Protein AF-A0A644X500-F1 (afdb_monomer)

Secondary structure (DSSP, 8-state):
--HHHHHHHHHHHHHHHHHTT-HHHHHHHHHHHHHHHHHHHHHHTTPPP--SHHHHHHHHTT---HHHHHHHT-EEETTTEEEE-HHHHHHHHHIIIIIHHHHHHTT-HHHHHHHHSS--HHHHHHHHHHHHHHHHHHHHHHHHHHH-

Nearest PDB structures (foldseek):
  8dt0-assembly1_A  TM=4.693E-01  e=2.447E+00  synthetic construct
  8dt0-assembly2_B  TM=3.022E-01  e=5.834E-01  synthetic construct

Sequence (148 aa):
MNKAQWYKHLIGRIDYSIANDYYFEAAFIAYGIIEDRLDSMLKQLGLANMQGVAKKIRAIAKIRSTKLESAFFLKKWDGGKYKDLGLLGEVKTWGELYRNPIQHLLGDPRVYNAQYGGFHIQNTKDLAEEGAKVARALSAAVMRYKKL

Organism: NCBI:txid1076179

pLDDT: mean 87.31, std 9.58, range [58.69, 98.19]

Structure (mmCIF, N/CA/C/O backbone):
data_AF-A0A644X500-F1
#
_entry.id   AF-A0A644X500-F1
#
loop_
_atom_site.group_PDB
_atom_site.id
_atom_site.type_symbol
_atom_site.label_atom_id
_atom_site.label_alt_id
_atom_site.label_comp_id
_atom_site.label_asym_id
_atom_site.label_entity_id
_atom_site.label_seq_id
_atom_site.pdbx_PDB_ins_code
_atom_site.Cartn_x
_atom_site.Cartn_y
_atom_site.Cartn_z
_atom_site.occupancy
_atom_site.B_iso_or_equiv
_atom_site.auth_seq_id
_atom_site.auth_comp_id
_atom_site.auth_asym_id
_atom_site.auth_atom_id
_atom_site.pdbx_PDB_model_num
ATOM 1 N N . MET A 1 1 ? -19.729 -2.934 -13.908 1.00 79.25 1 MET A N 1
ATOM 2 C CA . MET A 1 1 ? -18.694 -3.633 -13.112 1.00 79.25 1 MET A CA 1
ATOM 3 C C . MET A 1 1 ? -18.667 -3.035 -11.712 1.00 79.25 1 MET A C 1
ATOM 5 O O . MET A 1 1 ? -18.614 -1.818 -11.598 1.00 79.25 1 MET A O 1
ATOM 9 N N . ASN A 1 2 ? -18.771 -3.844 -10.658 1.00 91.81 2 ASN A N 1
ATOM 10 C CA . ASN A 1 2 ? -18.745 -3.349 -9.275 1.00 91.81 2 ASN A CA 1
ATOM 11 C C . ASN A 1 2 ? -17.302 -3.130 -8.764 1.00 91.81 2 ASN A C 1
ATOM 13 O O . ASN A 1 2 ? -16.339 -3.575 -9.392 1.00 91.81 2 ASN A O 1
ATOM 17 N N . LYS A 1 3 ? -17.135 -2.468 -7.605 1.00 87.69 3 LYS A N 1
ATOM 18 C CA . LYS A 1 3 ? -15.802 -2.139 -7.053 1.00 87.69 3 LYS A CA 1
ATOM 19 C C . LYS A 1 3 ? -14.943 -3.390 -6.810 1.00 87.69 3 LYS A C 1
ATOM 21 O O . LYS A 1 3 ? -13.742 -3.347 -7.043 1.00 87.69 3 LYS A O 1
ATOM 26 N N . ALA A 1 4 ? -15.529 -4.516 -6.396 1.00 88.12 4 ALA A N 1
ATOM 27 C CA . ALA A 1 4 ? -14.786 -5.763 -6.189 1.00 88.12 4 ALA A CA 1
ATOM 28 C C . ALA A 1 4 ? -14.263 -6.361 -7.507 1.00 88.12 4 ALA A C 1
ATOM 30 O O . ALA A 1 4 ? -13.095 -6.740 -7.587 1.00 88.12 4 ALA A O 1
ATOM 31 N N . GLN A 1 5 ? -15.099 -6.391 -8.549 1.00 93.12 5 GLN A N 1
ATOM 32 C CA . GLN A 1 5 ? -14.704 -6.817 -9.894 1.00 93.12 5 GLN A CA 1
ATOM 33 C C . GLN A 1 5 ? -13.610 -5.907 -10.465 1.00 93.12 5 GLN A C 1
ATOM 35 O O . GLN A 1 5 ? -12.659 -6.408 -11.057 1.00 93.12 5 GLN A O 1
ATOM 40 N N . TRP A 1 6 ? -13.696 -4.596 -10.216 1.00 94.19 6 TRP A N 1
ATOM 41 C CA . TRP A 1 6 ? -12.663 -3.646 -10.628 1.00 94.19 6 TRP A CA 1
ATOM 42 C C . TRP A 1 6 ? -11.312 -3.931 -9.970 1.00 94.19 6 TRP A C 1
ATOM 44 O O . TRP A 1 6 ? -10.305 -4.025 -10.660 1.00 94.19 6 TRP A O 1
ATOM 54 N N . TYR A 1 7 ? -11.277 -4.173 -8.657 1.00 92.94 7 TYR A N 1
ATOM 55 C CA . TYR A 1 7 ? -10.030 -4.571 -7.996 1.00 92.94 7 TYR A CA 1
ATOM 56 C C . TYR A 1 7 ? -9.471 -5.885 -8.522 1.00 92.94 7 TYR A C 1
ATOM 58 O O . TYR A 1 7 ? -8.262 -5.992 -8.692 1.00 92.94 7 TYR A O 1
ATOM 66 N N . LYS A 1 8 ? -10.325 -6.878 -8.795 1.00 93.50 8 LYS A N 1
ATOM 67 C CA . LYS A 1 8 ? -9.874 -8.140 -9.393 1.00 93.50 8 LYS A CA 1
ATOM 68 C C . LYS A 1 8 ? -9.230 -7.898 -10.761 1.00 93.50 8 LYS A C 1
ATOM 70 O O . LYS A 1 8 ? -8.173 -8.457 -11.030 1.00 93.50 8 LYS A O 1
ATOM 75 N N . HIS A 1 9 ? -9.837 -7.041 -11.582 1.00 96.06 9 HIS A N 1
ATOM 76 C CA . HIS A 1 9 ? -9.276 -6.632 -12.866 1.00 96.06 9 HIS A CA 1
ATOM 77 C C . HIS A 1 9 ? -7.921 -5.928 -12.704 1.00 96.06 9 HIS A C 1
ATOM 79 O O . HIS A 1 9 ? -6.957 -6.335 -13.342 1.00 96.06 9 HIS A O 1
ATOM 85 N N . LEU A 1 10 ? -7.814 -4.938 -11.811 1.00 97.00 10 LEU A N 1
ATOM 86 C CA . LEU A 1 10 ? -6.561 -4.210 -11.585 1.00 97.00 10 LEU A CA 1
ATOM 87 C C . LEU A 1 10 ? -5.441 -5.112 -11.050 1.00 97.00 10 LEU A C 1
ATOM 89 O O . LEU A 1 10 ? -4.311 -5.004 -11.507 1.00 97.00 10 LEU A O 1
ATOM 93 N N . ILE A 1 11 ? -5.742 -6.030 -10.126 1.00 95.75 11 ILE A N 1
ATOM 94 C CA . ILE A 1 11 ? -4.760 -7.016 -9.652 1.00 95.75 11 ILE A CA 1
ATOM 95 C C . ILE A 1 11 ? -4.302 -7.921 -10.803 1.00 95.75 11 ILE A C 1
ATOM 97 O O . ILE A 1 11 ? -3.104 -8.131 -10.957 1.00 95.75 11 ILE A O 1
ATOM 101 N N . GLY A 1 12 ? -5.226 -8.395 -11.645 1.00 97.25 12 GLY A N 1
ATOM 102 C CA . GLY A 1 12 ? -4.863 -9.160 -12.841 1.00 97.25 12 GLY A CA 1
ATOM 103 C C . GLY A 1 12 ? -4.013 -8.353 -13.827 1.00 97.25 12 GLY A C 1
ATOM 104 O O . GLY A 1 12 ? -3.119 -8.905 -14.461 1.00 97.25 12 GLY A O 1
ATOM 105 N N . ARG A 1 13 ? -4.239 -7.036 -13.925 1.00 97.81 13 ARG A N 1
ATOM 106 C CA . ARG A 1 13 ? -3.416 -6.149 -14.752 1.00 97.81 13 ARG A CA 1
ATOM 107 C C . ARG A 1 13 ? -2.002 -5.997 -14.195 1.00 97.81 13 ARG A C 1
ATOM 109 O O . ARG A 1 13 ? -1.069 -6.023 -14.982 1.00 97.81 13 ARG A O 1
ATOM 116 N N . ILE A 1 14 ? -1.837 -5.920 -12.872 1.00 97.75 14 ILE A N 1
ATOM 117 C CA . ILE A 1 14 ? -0.511 -5.950 -12.235 1.00 97.75 14 ILE A CA 1
ATOM 118 C C . ILE A 1 14 ? 0.234 -7.234 -12.616 1.00 97.75 14 ILE A C 1
ATOM 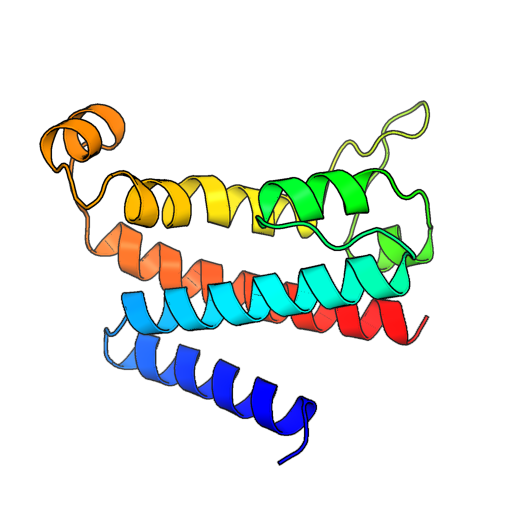120 O O . ILE A 1 14 ? 1.372 -7.151 -13.063 1.00 97.75 14 ILE A O 1
ATOM 124 N N . ASP A 1 15 ? -0.410 -8.400 -12.486 1.00 97.75 15 ASP A N 1
ATOM 125 C CA . ASP A 1 15 ? 0.209 -9.692 -12.822 1.00 97.75 15 ASP A CA 1
ATOM 126 C C . ASP A 1 15 ? 0.618 -9.768 -14.291 1.00 97.75 15 ASP A C 1
ATOM 128 O O . ASP A 1 15 ? 1.742 -10.151 -14.608 1.00 97.75 15 ASP A O 1
ATOM 132 N N . TYR A 1 16 ? -0.276 -9.343 -15.185 1.00 98.19 16 TYR A N 1
ATOM 133 C CA . TYR A 1 16 ? 0.019 -9.257 -16.609 1.00 98.19 16 TYR A CA 1
ATOM 134 C C . TYR A 1 16 ? 1.216 -8.340 -16.880 1.00 98.19 16 TYR A C 1
ATOM 136 O O . TYR A 1 16 ? 2.119 -8.713 -17.624 1.00 98.19 16 TYR A O 1
ATOM 144 N N . SER A 1 17 ? 1.233 -7.145 -16.288 1.00 97.94 17 SER A N 1
ATOM 145 C CA . SER A 1 17 ? 2.299 -6.172 -16.508 1.00 97.94 17 SER A CA 1
ATOM 146 C C . SER A 1 17 ? 3.643 -6.678 -15.980 1.00 97.94 17 SER A C 1
ATOM 148 O O . SER A 1 17 ? 4.638 -6.526 -16.677 1.00 97.94 17 SER A O 1
ATOM 150 N N . ILE A 1 18 ? 3.686 -7.347 -14.822 1.00 96.50 18 ILE A N 1
ATOM 151 C CA . ILE A 1 18 ? 4.914 -7.981 -14.308 1.00 96.50 18 ILE A CA 1
ATOM 152 C C . ILE A 1 18 ? 5.389 -9.093 -15.251 1.00 96.50 18 ILE A C 1
ATOM 154 O O . ILE A 1 18 ? 6.565 -9.133 -15.595 1.00 96.50 18 ILE A O 1
ATOM 158 N N . ALA A 1 19 ? 4.485 -9.964 -15.711 1.00 97.31 19 ALA A N 1
ATOM 159 C CA . ALA A 1 19 ? 4.826 -11.086 -16.591 1.00 97.31 19 ALA A CA 1
ATOM 160 C C . ALA A 1 19 ? 5.324 -10.664 -17.986 1.00 97.31 19 ALA A C 1
ATOM 162 O O . ALA A 1 19 ? 5.920 -11.477 -18.685 1.00 97.31 19 ALA A O 1
ATOM 163 N N . ASN A 1 20 ? 5.066 -9.419 -18.392 1.00 97.19 20 ASN A N 1
ATOM 164 C CA . ASN A 1 20 ? 5.481 -8.854 -19.678 1.00 97.19 20 ASN A CA 1
ATOM 165 C C . ASN A 1 20 ? 6.473 -7.685 -19.503 1.00 97.19 20 ASN A C 1
ATOM 167 O O . ASN A 1 20 ? 6.548 -6.813 -20.364 1.00 97.19 20 ASN A O 1
ATOM 171 N N . ASP A 1 21 ? 7.186 -7.628 -18.372 1.00 94.88 21 ASP A N 1
ATOM 172 C CA . ASP A 1 21 ? 8.233 -6.637 -18.071 1.00 94.88 21 ASP A CA 1
ATOM 173 C C . ASP A 1 21 ? 7.778 -5.155 -18.062 1.00 94.88 21 ASP A C 1
ATOM 175 O O . ASP A 1 21 ? 8.590 -4.227 -18.025 1.00 94.88 21 ASP A O 1
ATOM 179 N N . TYR A 1 22 ? 6.469 -4.891 -18.003 1.00 94.31 22 TYR A N 1
ATOM 180 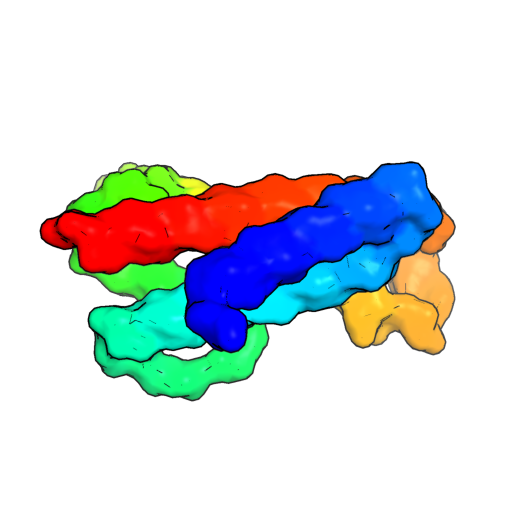C CA . TYR A 1 22 ? 5.880 -3.555 -17.851 1.00 94.31 22 TYR A CA 1
ATOM 181 C C . TYR A 1 22 ? 5.854 -3.109 -16.378 1.00 94.31 22 TYR A C 1
ATOM 183 O O . TYR A 1 22 ? 4.810 -2.775 -15.807 1.00 94.31 22 TYR A O 1
ATOM 191 N N . TYR A 1 23 ? 7.020 -3.082 -15.735 1.00 91.81 23 TYR A N 1
ATOM 192 C CA . TYR A 1 23 ? 7.142 -2.881 -14.287 1.00 91.81 23 TYR A CA 1
ATOM 193 C C . TYR A 1 23 ? 6.609 -1.532 -13.779 1.00 91.81 23 TYR A C 1
ATOM 195 O O . TYR A 1 23 ? 5.986 -1.469 -12.719 1.00 91.81 23 TYR A O 1
ATOM 203 N N . PHE A 1 24 ? 6.782 -0.449 -14.541 1.00 88.75 24 PHE A N 1
ATOM 204 C CA . PHE A 1 24 ? 6.234 0.858 -14.161 1.00 88.75 24 PHE A CA 1
ATOM 205 C C . PHE A 1 24 ? 4.706 0.878 -14.158 1.00 88.75 24 PHE A C 1
ATOM 207 O O . PHE A 1 24 ? 4.104 1.482 -13.271 1.00 88.75 24 PHE A O 1
ATOM 214 N N . GLU A 1 25 ? 4.074 0.197 -15.116 1.00 93.50 25 GLU A N 1
ATOM 215 C CA . GLU A 1 25 ? 2.618 0.079 -15.160 1.00 93.50 25 GLU A CA 1
ATOM 216 C C . GLU A 1 25 ? 2.113 -0.696 -13.939 1.00 93.50 25 GLU A C 1
ATOM 218 O O . GLU A 1 25 ? 1.235 -0.216 -13.219 1.00 93.50 25 GLU A O 1
ATOM 223 N N . ALA A 1 26 ? 2.726 -1.848 -13.651 1.00 96.00 26 ALA A N 1
ATOM 224 C CA . ALA A 1 26 ? 2.412 -2.650 -12.472 1.00 96.00 26 ALA A CA 1
ATOM 225 C C . ALA A 1 26 ? 2.538 -1.831 -11.174 1.00 96.00 26 ALA A C 1
ATOM 227 O O . ALA A 1 26 ? 1.618 -1.815 -10.350 1.00 96.00 26 ALA A O 1
ATOM 228 N N . ALA A 1 27 ? 3.640 -1.092 -11.019 1.00 92.56 27 ALA A N 1
ATOM 229 C CA . ALA A 1 27 ? 3.889 -0.237 -9.864 1.00 92.56 27 ALA A CA 1
ATOM 230 C C . ALA A 1 27 ? 2.863 0.900 -9.731 1.00 92.56 27 ALA A C 1
ATOM 232 O O . ALA A 1 27 ? 2.398 1.195 -8.627 1.00 92.56 27 ALA A O 1
ATOM 233 N N . PHE A 1 28 ? 2.476 1.527 -10.845 1.00 91.94 28 PHE A N 1
ATOM 234 C CA . PHE A 1 28 ? 1.495 2.611 -10.847 1.00 91.94 28 PHE A CA 1
ATOM 235 C C . PHE A 1 28 ? 0.097 2.115 -10.461 1.00 91.94 28 PHE A C 1
ATOM 237 O O . PHE A 1 28 ? -0.586 2.737 -9.643 1.00 91.94 28 PHE A O 1
ATOM 244 N N . ILE A 1 29 ? -0.313 0.955 -10.979 1.00 96.25 29 ILE A N 1
ATOM 245 C CA . ILE A 1 29 ? -1.588 0.334 -10.606 1.00 96.25 29 ILE A CA 1
ATOM 246 C C . ILE A 1 29 ? -1.575 -0.054 -9.122 1.00 96.25 29 ILE A C 1
ATOM 248 O O . ILE A 1 29 ? -2.540 0.229 -8.406 1.00 96.25 29 ILE A O 1
ATOM 252 N N . ALA A 1 30 ? -0.477 -0.643 -8.633 1.00 96.00 30 ALA A N 1
ATOM 253 C CA . ALA A 1 30 ? -0.310 -0.961 -7.217 1.00 96.00 30 ALA A CA 1
ATOM 254 C C . ALA A 1 30 ? -0.441 0.292 -6.336 1.00 96.00 30 ALA A C 1
ATOM 256 O O . ALA A 1 30 ? -1.183 0.277 -5.350 1.00 96.00 30 ALA A O 1
ATOM 257 N N . TYR A 1 31 ? 0.201 1.398 -6.727 1.00 93.75 31 TYR A N 1
ATOM 258 C CA . TYR A 1 31 ? 0.097 2.681 -6.032 1.00 93.75 31 TYR A CA 1
ATOM 259 C C . TYR A 1 31 ? -1.349 3.189 -5.964 1.00 93.75 31 TYR A C 1
ATOM 261 O O . TYR A 1 31 ? -1.825 3.532 -4.881 1.00 93.75 31 TYR A O 1
ATOM 269 N N . GLY A 1 32 ? -2.074 3.177 -7.087 1.00 94.38 32 GLY A N 1
ATOM 270 C CA . GLY A 1 32 ? -3.476 3.603 -7.132 1.00 94.38 32 GLY A CA 1
ATOM 271 C C . GLY A 1 32 ? -4.385 2.761 -6.228 1.00 94.38 32 GLY A C 1
ATOM 272 O O . GLY A 1 32 ? -5.246 3.297 -5.526 1.00 94.38 32 GLY A O 1
ATOM 273 N N . ILE A 1 33 ? -4.157 1.443 -6.173 1.00 96.31 33 ILE A N 1
ATOM 274 C CA . ILE A 1 33 ? -4.854 0.552 -5.233 1.00 96.31 33 ILE A CA 1
ATOM 275 C C . ILE A 1 33 ? -4.541 0.946 -3.788 1.00 96.31 33 ILE A C 1
ATOM 277 O O . ILE A 1 33 ? -5.465 1.065 -2.982 1.00 96.31 33 ILE A O 1
ATOM 281 N N . ILE A 1 34 ? -3.262 1.139 -3.457 1.00 95.75 34 ILE A N 1
ATOM 282 C CA . ILE A 1 34 ? -2.817 1.494 -2.105 1.00 95.75 34 ILE A CA 1
ATOM 283 C C . ILE A 1 34 ? -3.454 2.811 -1.654 1.00 95.75 34 ILE A C 1
ATOM 285 O O . ILE A 1 34 ? -3.997 2.876 -0.550 1.00 95.75 34 ILE A O 1
ATOM 289 N N . GLU A 1 35 ? -3.448 3.835 -2.507 1.00 94.69 35 GLU A N 1
ATOM 290 C CA . GLU A 1 35 ? -4.054 5.132 -2.207 1.00 94.69 35 GLU A CA 1
ATOM 291 C C . GLU A 1 35 ? -5.551 5.023 -1.891 1.00 94.69 35 GLU A C 1
ATOM 293 O O . GLU A 1 35 ? -5.950 5.464 -0.810 1.00 94.69 35 GLU A O 1
ATOM 298 N N . ASP A 1 36 ? -6.357 4.379 -2.750 1.00 95.44 36 ASP A N 1
ATOM 299 C CA . ASP A 1 36 ? -7.804 4.223 -2.504 1.00 95.44 36 ASP A CA 1
ATOM 300 C C . ASP A 1 36 ? -8.074 3.392 -1.243 1.00 95.44 36 ASP A C 1
ATOM 302 O O . ASP A 1 36 ? -8.983 3.696 -0.467 1.00 95.44 36 ASP A O 1
ATOM 306 N N . ARG A 1 37 ? -7.271 2.349 -0.983 1.00 95.69 37 ARG A N 1
ATOM 307 C CA . ARG A 1 37 ? -7.422 1.537 0.234 1.00 95.69 37 ARG A CA 1
ATOM 308 C C . ARG A 1 37 ? -7.166 2.346 1.495 1.00 95.69 37 ARG A C 1
ATOM 310 O O . ARG A 1 37 ? -7.934 2.213 2.449 1.00 95.69 37 ARG A O 1
ATOM 317 N N . LEU A 1 38 ? -6.141 3.193 1.496 1.00 95.69 38 LEU A N 1
ATOM 318 C CA . LEU A 1 38 ? -5.865 4.088 2.615 1.00 95.69 38 LEU A CA 1
ATOM 319 C C . LEU A 1 38 ? -6.951 5.161 2.760 1.00 95.69 38 LEU A C 1
ATOM 321 O O . LEU A 1 38 ? -7.383 5.416 3.880 1.00 95.69 38 LEU A O 1
ATOM 325 N N . ASP A 1 39 ? -7.469 5.716 1.663 1.00 95.06 39 ASP A N 1
ATOM 326 C CA . ASP A 1 39 ? -8.588 6.672 1.706 1.00 95.06 39 ASP A CA 1
ATOM 327 C C . ASP A 1 39 ? -9.859 6.034 2.262 1.00 95.06 39 ASP A C 1
ATOM 329 O O . ASP A 1 39 ? -10.550 6.596 3.116 1.00 95.06 39 ASP A O 1
ATOM 333 N N . SER A 1 40 ? -10.135 4.795 1.858 1.00 93.62 40 SER A N 1
ATOM 334 C CA . SER A 1 40 ? -11.231 4.030 2.427 1.00 93.62 40 SER A CA 1
ATOM 335 C C . SER A 1 40 ? -11.055 3.803 3.929 1.00 93.62 40 SER A C 1
ATOM 337 O O . SER A 1 40 ? -12.073 3.734 4.617 1.00 93.62 40 SER A O 1
ATOM 339 N N . MET A 1 41 ? -9.828 3.643 4.431 1.00 94.81 41 MET A N 1
ATOM 340 C CA . MET A 1 41 ? -9.565 3.504 5.866 1.00 94.81 41 MET A CA 1
ATOM 341 C C . MET A 1 41 ? -9.766 4.822 6.605 1.00 94.81 41 MET A C 1
ATOM 343 O O . MET A 1 41 ? -10.438 4.826 7.631 1.00 94.81 41 MET A O 1
ATOM 347 N N . LEU A 1 42 ? -9.257 5.938 6.075 1.00 94.31 42 LEU A N 1
ATOM 348 C CA . LEU A 1 42 ? -9.480 7.261 6.663 1.00 94.31 42 LEU A CA 1
ATOM 349 C C . LEU A 1 42 ? -10.974 7.544 6.836 1.00 94.31 42 LEU A C 1
ATOM 351 O O . LEU A 1 42 ? -11.403 7.907 7.929 1.00 94.31 42 LEU A O 1
ATOM 355 N N . LYS A 1 43 ? -11.774 7.263 5.799 1.00 93.50 43 LYS A N 1
ATOM 356 C CA . LYS A 1 43 ? -13.233 7.416 5.851 1.00 93.50 43 LYS A CA 1
ATOM 357 C C . LYS A 1 43 ? -13.874 6.561 6.947 1.00 93.50 43 LYS A C 1
ATOM 359 O O . LYS A 1 43 ? -14.744 7.044 7.661 1.00 93.50 43 LYS A O 1
ATOM 364 N N . GLN A 1 44 ? -13.468 5.297 7.076 1.00 91.75 44 GLN A N 1
ATOM 365 C CA . GLN A 1 44 ? -14.002 4.392 8.105 1.00 91.75 44 GLN A CA 1
ATOM 366 C C . GLN A 1 44 ? -13.628 4.830 9.525 1.00 91.75 44 GLN A C 1
ATOM 368 O O . GLN A 1 44 ? -14.394 4.618 10.455 1.00 91.75 44 GLN A O 1
ATOM 373 N N . LEU A 1 45 ? -12.468 5.463 9.680 1.00 91.88 45 LEU A N 1
ATOM 374 C CA . LEU A 1 45 ? -11.964 5.963 10.956 1.00 91.88 45 LEU A CA 1
ATOM 375 C C . LEU A 1 45 ? -12.466 7.377 11.297 1.00 91.88 45 LEU A C 1
ATOM 377 O O . LEU A 1 45 ? -12.053 7.928 12.313 1.00 91.88 45 LEU A O 1
ATOM 381 N N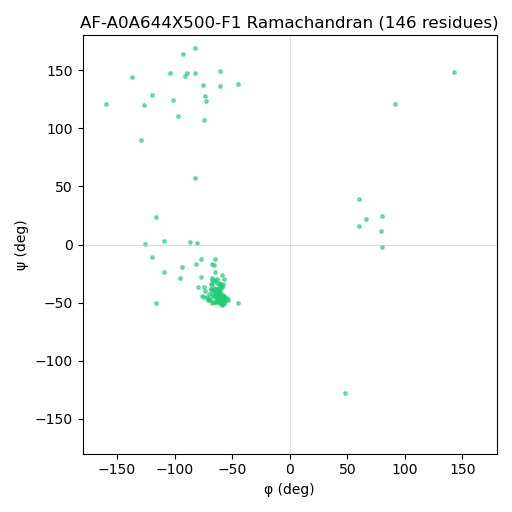 . GLY A 1 46 ? -13.314 7.983 10.455 1.00 93.31 46 GLY A N 1
ATOM 382 C CA . GLY A 1 46 ? -13.800 9.354 10.645 1.00 93.31 46 GLY A CA 1
ATOM 383 C C . GLY A 1 46 ? -12.709 10.423 10.513 1.00 93.31 46 GLY A C 1
ATOM 384 O O . GLY A 1 46 ? -12.844 11.516 11.054 1.00 93.31 46 GLY A O 1
ATOM 385 N N . LEU A 1 47 ? -11.608 10.112 9.825 1.00 93.56 47 LEU A N 1
ATOM 386 C CA . LEU A 1 47 ? -10.488 11.028 9.621 1.00 93.56 47 LEU A CA 1
ATOM 387 C C . LEU A 1 47 ? -10.699 11.870 8.357 1.00 93.56 47 LEU A C 1
ATOM 389 O O . LEU A 1 47 ? -11.265 11.404 7.367 1.00 93.56 47 LEU A O 1
ATOM 393 N N . ALA A 1 48 ? -10.202 13.109 8.378 1.00 88.81 48 ALA A N 1
ATOM 394 C CA . ALA A 1 48 ? -10.239 13.994 7.218 1.00 88.81 48 ALA A CA 1
ATOM 395 C C . ALA A 1 48 ? -9.462 13.405 6.029 1.00 88.81 48 ALA A C 1
ATOM 397 O O . ALA A 1 48 ? -8.451 12.719 6.213 1.00 88.81 48 ALA A O 1
ATOM 398 N N . ASN A 1 49 ? -9.895 13.731 4.808 1.00 87.25 49 ASN A N 1
ATOM 399 C CA . ASN A 1 49 ? -9.160 13.366 3.601 1.00 87.25 49 ASN A CA 1
ATOM 400 C C . ASN A 1 49 ? -7.763 13.998 3.612 1.00 87.25 49 ASN A C 1
ATOM 402 O O . ASN A 1 49 ? -7.584 15.171 3.942 1.00 87.25 49 ASN A O 1
ATOM 406 N N . MET A 1 50 ? -6.760 13.206 3.238 1.00 91.62 50 MET A N 1
ATOM 407 C CA . MET A 1 50 ? -5.360 13.621 3.227 1.00 91.62 50 MET A CA 1
ATOM 408 C C . MET A 1 50 ? -4.695 13.125 1.954 1.00 91.62 50 MET A C 1
ATOM 410 O O . MET A 1 50 ? -4.949 12.004 1.532 1.00 91.62 50 MET A O 1
ATOM 414 N N . GLN A 1 51 ? -3.779 13.906 1.394 1.00 88.44 51 GLN A N 1
ATOM 415 C CA . GLN A 1 51 ? -2.938 13.445 0.292 1.00 88.44 51 GLN A CA 1
ATOM 416 C C . GLN A 1 51 ? -1.635 12.824 0.806 1.00 88.44 51 GLN A C 1
ATOM 418 O O . GLN A 1 51 ? -1.059 13.280 1.801 1.00 88.44 51 GLN A O 1
ATOM 423 N N . GLY A 1 52 ? -1.174 11.790 0.099 1.00 87.06 52 GLY A N 1
ATOM 424 C CA . GLY A 1 52 ? 0.113 11.140 0.320 1.00 87.06 52 GLY A CA 1
ATOM 425 C C . GLY A 1 52 ? 0.060 9.951 1.281 1.00 87.06 52 GLY A C 1
ATOM 426 O O . GLY A 1 52 ? -0.245 10.087 2.468 1.00 87.06 52 GLY A O 1
ATOM 427 N N . VAL A 1 53 ? 0.469 8.786 0.775 1.00 89.81 53 VAL A N 1
ATOM 428 C CA . VAL A 1 53 ? 0.537 7.494 1.484 1.00 89.81 53 VAL A CA 1
ATOM 429 C C . VAL A 1 53 ? 1.157 7.610 2.884 1.00 89.81 53 VAL A C 1
ATOM 431 O O . VAL A 1 53 ? 0.539 7.206 3.868 1.00 89.81 53 VAL A O 1
ATOM 434 N N . ALA A 1 54 ? 2.326 8.245 3.016 1.00 89.38 54 ALA A N 1
ATOM 435 C CA . ALA A 1 54 ? 3.017 8.378 4.304 1.00 89.38 54 ALA A CA 1
ATOM 436 C C . ALA A 1 54 ? 2.245 9.226 5.336 1.00 89.38 54 ALA A C 1
ATOM 438 O O . ALA A 1 54 ? 2.361 9.012 6.546 1.00 89.38 54 ALA A O 1
ATOM 439 N N . LYS A 1 55 ? 1.458 10.213 4.887 1.00 91.50 55 LYS A N 1
ATOM 440 C CA . LYS A 1 55 ? 0.612 11.029 5.770 1.00 91.50 55 LYS A CA 1
ATOM 441 C C . LYS A 1 55 ? -0.605 10.227 6.231 1.00 91.50 55 LYS A C 1
ATOM 443 O O . LYS A 1 55 ? -0.871 10.194 7.432 1.00 91.50 55 LYS A O 1
ATOM 448 N N . LYS A 1 56 ? -1.261 9.518 5.304 1.00 94.38 56 LYS A N 1
ATOM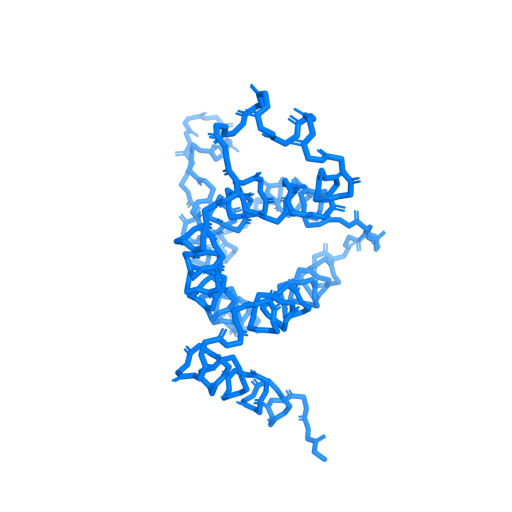 449 C CA . LYS A 1 56 ? -2.396 8.623 5.587 1.00 94.38 56 LYS A CA 1
ATOM 450 C C . LYS A 1 56 ? -2.005 7.542 6.606 1.00 94.38 56 LYS A C 1
ATOM 452 O O . LYS A 1 56 ? -2.665 7.401 7.631 1.00 94.38 56 LYS A O 1
ATOM 457 N N . ILE A 1 57 ? -0.877 6.857 6.391 1.00 92.88 57 ILE A N 1
ATOM 458 C CA . ILE A 1 57 ? -0.356 5.825 7.308 1.00 92.88 57 ILE A CA 1
ATOM 459 C C . ILE A 1 57 ? -0.111 6.388 8.709 1.00 92.88 57 ILE A C 1
ATOM 461 O O . ILE A 1 57 ? -0.559 5.799 9.690 1.00 92.88 57 ILE A O 1
ATOM 465 N N . ARG A 1 58 ? 0.551 7.549 8.824 1.00 91.31 58 ARG A N 1
ATOM 466 C CA . ARG A 1 58 ? 0.799 8.188 10.128 1.00 91.31 58 ARG A CA 1
ATOM 467 C C . ARG A 1 58 ? -0.486 8.541 10.871 1.00 91.31 58 ARG A C 1
ATOM 469 O O . ARG A 1 58 ? -0.490 8.491 12.096 1.00 91.31 58 ARG A O 1
ATOM 476 N N . ALA A 1 59 ? -1.547 8.924 10.165 1.00 92.44 59 ALA A N 1
ATOM 477 C CA . ALA A 1 59 ? -2.836 9.207 10.787 1.00 92.44 59 ALA A CA 1
ATOM 478 C C . ALA A 1 59 ? -3.512 7.919 11.282 1.00 92.44 59 ALA A C 1
ATOM 480 O O . ALA A 1 59 ? -3.915 7.851 12.440 1.00 92.44 59 ALA A O 1
ATOM 481 N N . ILE A 1 60 ? -3.548 6.876 10.447 1.00 91.88 60 ILE A N 1
ATOM 482 C CA . ILE A 1 60 ? -4.137 5.573 10.791 1.00 91.88 60 ILE A CA 1
ATOM 483 C C . ILE A 1 60 ? -3.394 4.926 11.970 1.00 91.88 60 ILE A C 1
ATOM 485 O O . ILE A 1 60 ? -4.026 4.446 12.906 1.00 91.88 60 ILE A O 1
ATOM 489 N N . ALA A 1 61 ? -2.059 4.977 11.984 1.00 89.31 61 ALA A N 1
ATOM 490 C CA . ALA A 1 61 ? -1.229 4.381 13.033 1.00 89.31 61 ALA A CA 1
ATOM 491 C C . ALA A 1 61 ? -1.402 5.025 14.424 1.00 89.31 61 ALA A C 1
ATOM 493 O O . ALA A 1 61 ? -0.943 4.464 15.417 1.00 89.31 61 ALA A O 1
ATOM 494 N N . LYS A 1 62 ? -2.055 6.192 14.524 1.00 89.06 62 LYS A N 1
ATOM 495 C CA . LYS A 1 62 ? -2.407 6.812 15.814 1.00 89.06 62 LYS A CA 1
ATOM 496 C C . LYS A 1 62 ? -3.677 6.225 16.426 1.00 89.06 62 LYS A C 1
ATOM 498 O O . LYS A 1 62 ? -3.911 6.418 17.618 1.00 89.06 62 LYS A O 1
ATOM 503 N N . ILE A 1 63 ? -4.492 5.522 15.638 1.00 89.69 63 ILE A N 1
ATOM 504 C CA . ILE A 1 63 ? -5.719 4.904 16.129 1.00 89.69 63 ILE A CA 1
ATOM 505 C C . ILE A 1 63 ? -5.381 3.672 16.969 1.00 89.69 63 ILE A C 1
ATOM 507 O O . ILE A 1 63 ? -4.664 2.761 16.546 1.00 89.69 63 ILE A O 1
ATOM 511 N N . ARG A 1 64 ? -5.943 3.643 18.177 1.00 84.88 64 ARG A N 1
ATOM 512 C CA . ARG A 1 64 ? -5.874 2.503 19.091 1.00 84.88 64 ARG A CA 1
ATOM 513 C C . ARG A 1 64 ? -7.153 1.693 18.934 1.00 84.88 64 ARG A C 1
ATOM 515 O O . ARG A 1 64 ? -8.229 2.174 19.272 1.00 84.88 64 ARG A O 1
ATOM 522 N N . SER A 1 65 ? -7.046 0.494 18.375 1.00 87.12 65 SER A N 1
ATOM 523 C CA . SER A 1 65 ? -8.197 -0.370 18.115 1.00 87.12 65 SER A CA 1
ATOM 524 C C . SER A 1 65 ? -7.723 -1.805 17.950 1.00 87.12 65 SER A C 1
ATOM 526 O O . SER A 1 65 ? -6.977 -2.103 17.023 1.00 87.12 65 SER A O 1
ATOM 528 N N . THR A 1 66 ? -8.218 -2.712 18.790 1.00 86.25 66 THR A N 1
ATOM 529 C CA . THR A 1 66 ? -7.905 -4.149 18.709 1.00 86.25 66 THR A CA 1
ATOM 530 C C . THR A 1 66 ? -8.286 -4.752 17.353 1.00 86.25 66 THR A C 1
ATOM 532 O O . THR A 1 66 ? -7.563 -5.595 16.825 1.00 86.25 66 THR A O 1
ATOM 535 N N . LYS A 1 67 ? -9.374 -4.266 16.736 1.00 89.56 67 LYS A N 1
ATOM 536 C CA . LYS A 1 67 ? -9.782 -4.645 15.373 1.00 89.56 67 LYS A CA 1
ATOM 537 C C . LYS A 1 67 ? -8.748 -4.225 14.328 1.00 89.56 67 LYS A C 1
ATOM 539 O O . LYS A 1 67 ? -8.399 -5.015 13.455 1.00 89.56 67 LYS A O 1
ATOM 544 N N . LEU A 1 68 ? -8.252 -2.988 14.417 1.00 89.31 68 LEU A N 1
ATOM 545 C CA . LEU A 1 68 ? -7.219 -2.473 13.512 1.00 89.31 68 LEU A CA 1
ATOM 546 C C . LEU A 1 68 ? -5.898 -3.225 13.710 1.00 89.31 68 LEU A C 1
ATOM 548 O O . LEU A 1 68 ? -5.268 -3.641 12.743 1.00 89.31 68 LEU A O 1
ATOM 552 N N . GLU A 1 69 ? -5.521 -3.441 14.968 1.00 90.12 69 GLU A N 1
ATOM 553 C CA . GLU A 1 69 ? -4.320 -4.169 15.377 1.00 90.12 69 GLU A CA 1
ATOM 554 C C . GLU A 1 69 ? -4.298 -5.580 14.796 1.00 90.12 69 GLU A C 1
ATOM 556 O O . GLU A 1 69 ? -3.330 -5.957 14.140 1.00 90.12 69 GLU A O 1
ATOM 561 N N . SER A 1 70 ? -5.395 -6.321 14.957 1.00 89.00 70 SER A N 1
ATOM 562 C CA . SER A 1 70 ? -5.545 -7.664 14.398 1.00 89.00 70 SER A CA 1
ATOM 563 C C . SER A 1 70 ? -5.530 -7.657 12.867 1.00 89.00 70 SER A C 1
ATOM 565 O O . SER A 1 70 ? -4.839 -8.464 12.248 1.00 89.00 70 SER A O 1
ATOM 567 N N . ALA A 1 71 ? -6.244 -6.723 12.230 1.00 91.69 71 ALA A N 1
ATOM 568 C CA . ALA A 1 71 ? -6.350 -6.696 10.774 1.00 91.69 71 ALA A CA 1
ATOM 569 C C . ALA A 1 71 ? -5.021 -6.361 10.069 1.00 91.69 71 ALA A C 1
ATOM 571 O O . ALA A 1 71 ? -4.779 -6.888 8.977 1.00 91.69 71 ALA A O 1
ATOM 572 N N . PHE A 1 72 ? -4.182 -5.516 10.678 1.00 92.38 72 PHE A N 1
ATOM 573 C CA . PHE A 1 72 ? -2.926 -5.005 10.109 1.00 92.38 72 PHE A CA 1
ATOM 574 C C . PHE A 1 72 ? -1.658 -5.561 10.775 1.00 92.38 72 PHE A C 1
ATOM 576 O O . PHE A 1 72 ? -0.556 -5.176 10.385 1.00 92.38 72 PHE A O 1
ATOM 583 N N . PHE A 1 73 ? -1.809 -6.473 11.739 1.00 88.31 73 PHE A N 1
ATOM 584 C CA . PHE A 1 73 ? -0.719 -7.106 12.488 1.00 88.31 73 PHE A CA 1
ATOM 585 C C . PHE A 1 73 ? 0.155 -6.113 13.275 1.00 88.31 73 PHE A C 1
ATOM 587 O O . PHE A 1 73 ? 1.374 -6.253 13.340 1.00 88.31 73 PHE A O 1
ATOM 594 N N . LEU A 1 74 ? -0.469 -5.098 13.881 1.00 86.25 74 LEU A N 1
ATOM 595 C CA . LEU A 1 74 ? 0.240 -4.084 14.669 1.00 86.25 74 LEU A CA 1
ATOM 596 C C . LEU A 1 74 ? 0.653 -4.656 16.033 1.00 86.25 74 LEU A C 1
ATOM 598 O O . LEU A 1 74 ? -0.159 -5.300 16.700 1.00 86.25 74 LEU A O 1
ATOM 602 N N . LYS A 1 75 ? 1.880 -4.377 16.496 1.00 84.12 75 LYS A N 1
ATOM 603 C CA . LYS A 1 75 ? 2.359 -4.814 17.827 1.00 84.12 75 LYS A CA 1
ATOM 604 C C . LYS A 1 75 ? 2.722 -3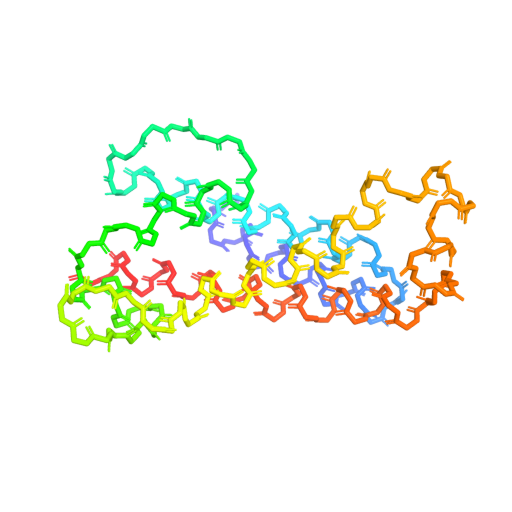.620 18.694 1.00 84.12 75 LYS A C 1
ATOM 606 O O . LYS A 1 75 ? 3.491 -2.759 18.273 1.00 84.12 75 LYS A O 1
ATOM 611 N N . LYS A 1 76 ? 2.187 -3.559 19.916 1.00 82.12 76 LYS A N 1
ATOM 612 C CA . LYS A 1 76 ? 2.467 -2.485 20.884 1.00 82.12 76 LYS A CA 1
ATOM 613 C C . LYS A 1 76 ? 3.769 -2.728 21.656 1.00 82.12 76 LYS A C 1
ATOM 615 O O . LYS A 1 76 ? 4.129 -3.869 21.924 1.00 82.12 76 LYS A O 1
ATOM 620 N N . TRP A 1 77 ? 4.450 -1.642 22.010 1.00 79.19 77 TRP A N 1
ATOM 621 C CA . TRP A 1 77 ? 5.404 -1.577 23.118 1.00 79.19 77 TRP A CA 1
ATOM 622 C C . TRP A 1 77 ? 4.667 -1.105 24.381 1.00 79.19 77 TRP A C 1
ATOM 624 O O . TRP A 1 77 ? 3.559 -0.557 24.296 1.00 79.19 77 TRP A O 1
ATOM 634 N N . ASP A 1 78 ? 5.297 -1.297 25.535 1.00 69.75 78 ASP A N 1
ATOM 635 C CA . ASP A 1 78 ? 4.858 -0.754 26.819 1.00 69.75 78 ASP A CA 1
ATOM 636 C C . ASP A 1 78 ? 4.449 0.739 26.712 1.00 69.75 78 ASP A C 1
ATOM 638 O O . ASP A 1 78 ? 5.046 1.528 25.976 1.00 69.75 78 ASP A O 1
ATOM 642 N N . GLY A 1 79 ? 3.360 1.134 27.370 1.00 67.31 79 GLY A N 1
ATOM 643 C CA . GLY A 1 79 ? 2.814 2.498 27.270 1.00 67.31 79 GLY A CA 1
ATOM 644 C C . GLY A 1 79 ? 1.969 2.813 26.016 1.00 67.31 79 GLY A C 1
ATOM 645 O O . GLY A 1 79 ? 1.631 3.974 25.762 1.00 67.31 79 GLY A O 1
ATOM 646 N N . GLY A 1 80 ? 1.574 1.812 25.219 1.00 68.81 80 GLY A N 1
ATOM 647 C CA . GLY A 1 80 ? 0.485 1.952 24.236 1.00 68.81 80 GLY A CA 1
ATOM 648 C C . GLY A 1 80 ? 0.850 2.633 22.908 1.00 68.81 80 GLY A C 1
ATOM 649 O O . GLY A 1 80 ? -0.029 3.199 22.246 1.00 68.81 80 GLY A O 1
ATOM 650 N N . LYS A 1 81 ? 2.127 2.590 22.509 1.00 76.75 81 LYS A N 1
ATOM 651 C CA . LYS A 1 81 ? 2.608 2.947 21.157 1.00 76.75 81 LYS A CA 1
ATOM 652 C C . LYS A 1 81 ? 2.931 1.675 20.368 1.00 76.75 81 LYS A C 1
ATOM 654 O O . LYS A 1 81 ? 3.376 0.701 20.962 1.00 76.75 81 LYS A O 1
ATOM 659 N N . TYR A 1 82 ? 2.742 1.664 19.048 1.00 79.12 82 TYR A N 1
ATOM 660 C CA . TYR A 1 82 ? 3.149 0.519 18.224 1.00 79.12 82 TYR A CA 1
ATOM 661 C C . TYR A 1 82 ? 4.674 0.458 18.079 1.00 79.12 82 TYR A C 1
ATOM 663 O O . TYR A 1 82 ? 5.288 1.419 17.622 1.00 79.12 82 TYR A O 1
ATOM 671 N N . LYS A 1 83 ? 5.265 -0.676 18.468 1.00 82.62 83 LYS A N 1
ATOM 672 C CA . LYS A 1 83 ? 6.658 -1.044 18.175 1.00 82.62 83 LYS A CA 1
ATOM 673 C C . LYS A 1 83 ? 6.811 -1.461 16.715 1.00 82.62 83 LYS A C 1
ATOM 675 O O . LYS A 1 83 ? 7.829 -1.191 16.094 1.00 82.62 83 LYS A O 1
ATOM 680 N N . ASP A 1 84 ? 5.787 -2.141 16.209 1.00 84.88 84 ASP A N 1
ATOM 681 C CA . ASP A 1 84 ? 5.728 -2.697 14.869 1.00 84.88 84 ASP A CA 1
ATOM 682 C C . ASP A 1 84 ? 4.449 -2.198 14.198 1.00 84.88 84 ASP A C 1
ATOM 684 O O . ASP A 1 84 ? 3.340 -2.410 14.704 1.00 84.88 84 ASP A O 1
ATOM 688 N N . LEU A 1 85 ? 4.623 -1.496 13.079 1.00 87.56 85 LEU A N 1
ATOM 689 C CA . LEU A 1 85 ? 3.520 -0.993 12.265 1.00 87.56 85 LEU A CA 1
ATOM 690 C C . LEU A 1 85 ? 2.943 -2.076 11.342 1.00 87.56 85 LEU A C 1
ATOM 692 O O . LEU A 1 85 ? 2.032 -1.770 10.570 1.00 87.56 85 LEU A O 1
ATOM 696 N N . GLY A 1 86 ? 3.461 -3.307 11.402 1.00 91.69 86 GLY A N 1
ATOM 697 C CA . GLY A 1 86 ? 3.027 -4.440 10.600 1.00 91.69 86 GLY A CA 1
ATOM 698 C C . GLY A 1 86 ? 2.925 -4.055 9.130 1.00 91.69 86 GLY A C 1
ATOM 699 O O . GLY A 1 86 ? 3.807 -3.405 8.563 1.00 91.69 86 GLY A O 1
ATOM 700 N N . LEU A 1 87 ? 1.768 -4.339 8.541 1.00 94.00 87 LEU A N 1
ATOM 701 C CA . LEU A 1 87 ? 1.507 -4.037 7.138 1.00 94.00 87 LEU A CA 1
ATOM 702 C C . LEU A 1 87 ? 1.542 -2.533 6.810 1.00 94.00 87 LEU A C 1
ATOM 704 O O . LEU A 1 87 ? 1.897 -2.152 5.698 1.00 94.00 87 LEU A O 1
ATOM 708 N N . LEU A 1 88 ? 1.200 -1.646 7.753 1.00 93.44 88 LEU A N 1
ATOM 709 C CA . LEU A 1 88 ? 1.339 -0.201 7.524 1.00 93.44 88 LEU A CA 1
ATOM 710 C C . LEU A 1 88 ? 2.815 0.211 7.424 1.00 93.44 88 LEU A C 1
ATOM 712 O O . LEU A 1 88 ? 3.135 1.160 6.708 1.00 93.44 88 LEU A O 1
ATOM 716 N N . GLY A 1 89 ? 3.704 -0.501 8.122 1.00 92.88 89 GLY A N 1
ATOM 717 C CA . GLY A 1 89 ? 5.151 -0.357 7.988 1.00 92.88 89 GLY A CA 1
ATOM 718 C C . GLY A 1 89 ? 5.623 -0.765 6.597 1.00 92.88 89 GLY A C 1
ATOM 719 O O . GLY A 1 89 ? 6.277 0.030 5.933 1.00 92.88 89 GLY A O 1
ATOM 720 N N . GLU A 1 90 ? 5.202 -1.938 6.118 1.00 93.06 90 GLU A N 1
ATOM 721 C CA . GLU A 1 90 ? 5.553 -2.442 4.780 1.00 93.06 90 GLU A CA 1
ATOM 722 C C . GLU A 1 90 ? 5.134 -1.475 3.661 1.00 93.06 90 GLU A C 1
ATOM 724 O O . GLU A 1 90 ? 5.941 -1.144 2.793 1.00 93.06 90 GLU A O 1
ATOM 729 N N . VAL A 1 91 ? 3.903 -0.941 3.711 1.00 93.12 91 VAL A N 1
ATOM 730 C CA . VAL A 1 91 ? 3.422 0.048 2.724 1.00 93.12 91 VAL A CA 1
ATOM 731 C C . VAL A 1 91 ? 4.275 1.314 2.743 1.00 93.12 91 VAL A C 1
ATOM 733 O O . VAL A 1 91 ? 4.599 1.868 1.689 1.00 93.12 91 VAL A O 1
ATOM 736 N N . LYS A 1 92 ? 4.634 1.791 3.939 1.00 91.19 92 LYS A N 1
ATOM 737 C CA . LYS A 1 92 ? 5.471 2.979 4.096 1.00 91.19 92 LYS A CA 1
ATOM 738 C C . LYS A 1 92 ? 6.861 2.733 3.504 1.00 91.19 92 LYS A C 1
ATOM 740 O O . LYS A 1 92 ? 7.311 3.540 2.696 1.00 91.19 92 LYS A O 1
ATOM 745 N N . THR A 1 93 ? 7.492 1.620 3.868 1.00 88.94 93 THR A N 1
ATOM 746 C CA . THR A 1 93 ? 8.826 1.234 3.399 1.00 88.94 93 THR A CA 1
ATOM 747 C C . THR A 1 93 ? 8.864 1.093 1.883 1.00 88.94 93 THR A C 1
ATOM 749 O O . THR A 1 93 ? 9.750 1.660 1.253 1.00 88.94 93 THR A O 1
ATOM 752 N N . TRP A 1 94 ? 7.873 0.438 1.274 1.00 90.19 94 TRP A N 1
ATOM 753 C CA . TRP A 1 94 ? 7.786 0.347 -0.184 1.00 90.19 94 TRP A CA 1
ATOM 754 C C . TRP A 1 94 ? 7.700 1.733 -0.850 1.00 90.19 94 TRP A C 1
ATOM 756 O O . TRP A 1 94 ? 8.406 2.020 -1.821 1.00 90.19 94 TRP A O 1
ATOM 766 N N . GLY A 1 95 ? 6.878 2.62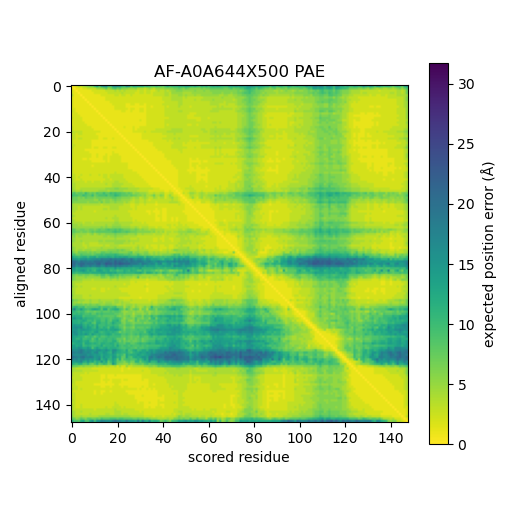9 -0.293 1.00 85.31 95 GLY A N 1
ATOM 767 C CA . GLY A 1 95 ? 6.740 3.997 -0.792 1.00 85.31 95 GLY A CA 1
ATOM 768 C C . GLY A 1 95 ? 8.032 4.819 -0.689 1.00 85.31 95 GLY A C 1
ATOM 769 O O . GLY A 1 95 ? 8.337 5.601 -1.589 1.00 85.31 95 GLY A O 1
ATOM 770 N N . GLU A 1 96 ? 8.789 4.639 0.394 1.00 82.62 96 GLU A N 1
ATOM 771 C CA . GLU A 1 96 ? 10.050 5.343 0.653 1.00 82.62 96 GLU A CA 1
ATOM 772 C C . GLU A 1 96 ? 11.213 4.801 -0.181 1.00 82.62 96 GLU A C 1
ATOM 774 O O . GLU A 1 96 ? 11.955 5.599 -0.750 1.00 82.62 96 GLU A O 1
ATOM 779 N N . LEU A 1 97 ? 11.353 3.477 -0.278 1.00 76.00 97 LEU A N 1
ATOM 780 C CA . LEU A 1 97 ? 12.467 2.835 -0.977 1.00 76.00 97 LEU A CA 1
ATOM 781 C C . LEU A 1 97 ? 12.351 2.935 -2.492 1.00 76.00 97 LEU A C 1
ATOM 783 O O . LEU A 1 97 ? 13.355 3.151 -3.162 1.00 76.00 97 LEU A O 1
ATOM 787 N N . TYR A 1 98 ? 11.146 2.775 -3.035 1.00 74.38 98 TYR A N 1
ATOM 788 C CA . TYR A 1 98 ? 10.999 2.562 -4.471 1.00 74.38 98 TYR A CA 1
ATOM 789 C C . TYR A 1 98 ? 10.229 3.688 -5.158 1.00 74.38 98 TYR A C 1
ATOM 791 O O . TYR A 1 98 ? 10.696 4.260 -6.144 1.00 74.38 98 TYR A O 1
ATOM 799 N N . ARG A 1 99 ? 9.058 4.064 -4.628 1.00 72.69 99 ARG A N 1
ATOM 800 C CA . ARG A 1 99 ? 8.202 5.073 -5.275 1.00 72.69 99 ARG A CA 1
ATOM 801 C C . ARG A 1 99 ? 8.807 6.470 -5.199 1.00 72.69 99 ARG A C 1
ATOM 803 O O . ARG A 1 99 ? 8.793 7.181 -6.198 1.00 72.69 99 ARG A O 1
ATOM 810 N N . ASN A 1 100 ? 9.291 6.900 -4.034 1.00 76.81 100 ASN A N 1
ATOM 811 C CA . ASN A 1 100 ? 9.800 8.264 -3.860 1.00 76.81 100 ASN A CA 1
ATOM 812 C C . ASN A 1 100 ? 11.001 8.587 -4.764 1.00 76.81 100 ASN A C 1
ATOM 814 O O . ASN A 1 100 ? 10.945 9.631 -5.419 1.00 76.81 100 ASN A O 1
ATOM 818 N N . PRO A 1 101 ? 12.027 7.722 -4.879 1.00 73.19 101 PRO A N 1
ATOM 819 C CA . PRO A 1 101 ? 13.139 7.967 -5.795 1.00 73.19 101 PRO A CA 1
ATOM 820 C C . PRO A 1 101 ? 12.673 8.089 -7.244 1.00 73.19 101 PRO A C 1
ATOM 822 O O . PRO A 1 101 ? 13.065 9.006 -7.957 1.00 73.19 101 PRO 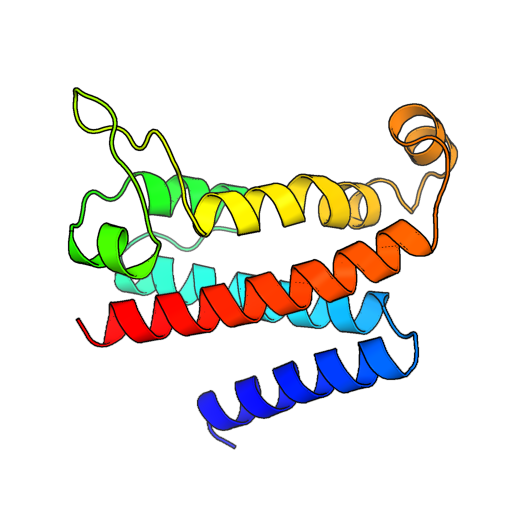A O 1
ATOM 825 N N . ILE A 1 102 ? 11.763 7.219 -7.673 1.00 71.88 102 ILE A N 1
ATOM 826 C CA . ILE A 1 102 ? 11.255 7.226 -9.046 1.00 71.88 102 ILE A CA 1
ATOM 827 C C . ILE A 1 102 ? 10.371 8.445 -9.323 1.00 71.88 102 ILE A C 1
ATOM 829 O O . ILE A 1 102 ? 10.485 9.073 -10.367 1.00 71.88 102 ILE A O 1
ATOM 833 N N . GLN A 1 103 ? 9.490 8.828 -8.405 1.00 70.75 103 GLN A N 1
ATOM 834 C CA . GLN A 1 103 ? 8.565 9.928 -8.672 1.00 70.75 103 GLN A CA 1
ATOM 835 C C . GLN A 1 103 ? 9.218 11.311 -8.561 1.00 70.75 103 GLN A C 1
ATOM 837 O O . GLN A 1 103 ? 8.758 12.251 -9.206 1.00 70.75 103 GLN A O 1
ATOM 842 N N . HIS A 1 104 ? 10.256 11.456 -7.736 1.00 72.31 104 HIS A N 1
ATOM 843 C CA . HIS A 1 104 ? 10.855 12.762 -7.460 1.00 72.31 104 HIS A CA 1
ATOM 844 C C . HIS A 1 104 ? 12.238 12.956 -8.079 1.00 72.31 104 HIS A C 1
ATOM 846 O O . HIS A 1 104 ? 12.620 14.099 -8.302 1.00 72.31 104 HIS A O 1
ATOM 852 N N . LEU A 1 105 ? 12.977 11.880 -8.368 1.00 72.44 105 LEU A N 1
ATOM 853 C CA . LEU A 1 105 ? 14.384 11.970 -8.774 1.00 72.44 105 LEU A CA 1
ATOM 854 C C . LEU A 1 105 ? 14.653 11.403 -10.171 1.00 72.44 105 LEU A C 1
ATOM 856 O O . LEU A 1 105 ? 15.717 11.649 -10.722 1.00 72.44 105 LEU A O 1
ATOM 860 N N . LEU A 1 106 ? 13.703 10.698 -10.792 1.00 70.31 106 LEU A N 1
ATOM 861 C CA . LEU A 1 106 ? 13.903 10.118 -12.129 1.00 70.31 106 LEU A CA 1
ATOM 862 C C . LEU A 1 106 ? 14.093 11.181 -13.227 1.00 70.31 106 LEU A C 1
ATOM 864 O O . LEU A 1 106 ? 14.705 10.903 -14.252 1.00 70.31 106 LEU A O 1
ATOM 868 N N . GLY A 1 107 ? 13.593 12.401 -13.003 1.00 70.50 107 GLY A N 1
ATOM 869 C CA . GLY A 1 107 ? 13.820 13.549 -13.887 1.00 70.50 107 GLY A CA 1
ATOM 870 C C . GLY A 1 107 ? 15.208 14.189 -13.751 1.00 70.50 107 GLY A C 1
ATOM 871 O O . GLY A 1 107 ? 15.581 14.979 -14.613 1.00 70.50 107 GLY A O 1
ATOM 872 N N . ASP A 1 108 ? 15.975 13.846 -12.708 1.00 77.31 108 ASP A N 1
ATOM 873 C CA . ASP A 1 108 ? 17.350 14.309 -12.499 1.00 77.31 108 ASP A CA 1
ATOM 874 C C . ASP A 1 108 ? 18.287 13.113 -12.227 1.00 77.31 108 ASP A C 1
ATOM 876 O O . ASP A 1 108 ? 18.524 12.722 -11.075 1.00 77.31 108 ASP A O 1
ATOM 880 N N . PRO A 1 109 ? 18.867 12.530 -13.292 1.00 71.44 109 PRO A N 1
ATOM 881 C CA . PRO A 1 109 ? 19.756 11.379 -13.185 1.00 71.44 109 PRO A CA 1
ATOM 882 C C . PRO A 1 109 ? 20.986 11.621 -12.304 1.00 71.44 109 PRO A C 1
ATOM 884 O O . PRO A 1 109 ? 21.532 10.666 -11.755 1.00 71.44 109 PRO A O 1
ATOM 887 N N . ARG A 1 110 ? 21.443 12.875 -12.151 1.00 76.19 110 ARG A N 1
ATOM 888 C CA . ARG A 1 110 ? 22.614 13.190 -11.318 1.00 76.19 110 ARG A CA 1
ATOM 889 C C . ARG A 1 110 ? 22.275 13.024 -9.844 1.00 76.19 110 ARG A C 1
ATOM 891 O O . ARG A 1 110 ? 23.020 12.360 -9.127 1.00 76.19 110 ARG A O 1
ATOM 898 N N . VAL A 1 111 ? 21.143 13.580 -9.413 1.00 78.06 111 VAL A N 1
ATOM 899 C CA . VAL A 1 111 ? 20.665 13.450 -8.028 1.00 78.06 111 VAL A CA 1
ATOM 900 C C . VAL A 1 111 ? 20.315 11.996 -7.718 1.00 78.06 111 VAL A C 1
ATOM 902 O O . VAL A 1 111 ? 20.718 11.479 -6.677 1.00 78.06 111 VAL A O 1
ATOM 905 N N . TYR A 1 112 ? 19.639 11.310 -8.645 1.00 73.56 112 TYR A N 1
ATOM 906 C CA . TYR A 1 112 ? 19.322 9.891 -8.494 1.00 73.56 112 TYR A CA 1
ATOM 907 C C . TYR A 1 112 ? 20.592 9.046 -8.309 1.00 73.56 112 TYR A C 1
ATOM 909 O O . TYR A 1 112 ? 20.701 8.292 -7.343 1.00 73.56 112 TYR A O 1
ATOM 917 N N . ASN A 1 113 ? 21.582 9.198 -9.194 1.00 75.81 113 ASN A N 1
ATOM 918 C CA . ASN A 1 113 ? 22.813 8.409 -9.135 1.00 75.81 113 ASN A CA 1
ATOM 919 C C . ASN A 1 113 ? 23.650 8.716 -7.889 1.00 75.81 113 ASN A C 1
ATOM 921 O O . ASN A 1 113 ? 24.214 7.796 -7.305 1.00 75.81 113 ASN A O 1
ATOM 925 N N . ALA A 1 114 ? 23.704 9.975 -7.446 1.00 78.19 114 ALA A N 1
ATOM 926 C CA . ALA A 1 114 ? 24.431 10.353 -6.235 1.00 78.19 114 ALA A CA 1
ATOM 927 C C . ALA A 1 114 ? 23.857 9.700 -4.966 1.00 78.19 114 ALA A C 1
ATOM 929 O O . ALA A 1 114 ? 24.607 9.391 -4.044 1.00 78.19 114 ALA A O 1
ATOM 930 N N . GLN A 1 115 ? 22.539 9.486 -4.915 1.00 73.81 115 GLN A N 1
ATOM 931 C CA . GLN A 1 115 ? 21.864 8.947 -3.735 1.00 73.81 115 GLN A CA 1
ATOM 932 C C . GLN A 1 115 ? 21.655 7.424 -3.791 1.00 73.81 115 GLN A C 1
ATOM 934 O O . GLN A 1 115 ? 21.630 6.781 -2.743 1.00 73.81 115 GLN A O 1
ATOM 939 N N . TYR A 1 116 ? 21.522 6.846 -4.991 1.00 70.56 116 TYR A N 1
ATOM 940 C CA . TYR A 1 116 ? 21.131 5.442 -5.184 1.00 70.56 116 TYR A CA 1
ATOM 941 C C . TYR A 1 116 ? 22.098 4.618 -6.051 1.00 70.56 116 TYR A C 1
ATOM 943 O O . TYR A 1 116 ? 21.859 3.432 -6.252 1.00 70.56 116 TYR A O 1
ATOM 951 N N . GLY A 1 117 ? 23.191 5.203 -6.554 1.00 65.81 117 GLY A N 1
ATOM 952 C CA . GLY A 1 117 ? 24.278 4.472 -7.222 1.00 65.81 117 GLY A CA 1
ATOM 953 C C . GLY A 1 117 ? 24.045 4.083 -8.689 1.00 65.81 117 GLY A C 1
ATOM 954 O O . GLY A 1 117 ? 24.956 3.541 -9.308 1.00 65.81 117 GLY A O 1
ATOM 955 N N . GLY A 1 118 ? 22.876 4.387 -9.268 1.00 63.34 118 GLY A N 1
ATOM 956 C CA . GLY A 1 118 ? 22.529 4.035 -10.652 1.00 63.34 118 GLY A CA 1
ATOM 957 C C . GLY A 1 118 ? 21.061 3.639 -10.810 1.00 63.34 118 GLY A C 1
ATOM 958 O O . GLY A 1 118 ? 20.473 3.065 -9.896 1.00 63.34 118 GLY A O 1
ATOM 959 N N . PHE A 1 119 ? 20.438 3.912 -11.964 1.00 63.09 119 PHE A N 1
ATOM 960 C CA . PHE A 1 119 ? 19.102 3.378 -12.258 1.00 63.09 119 PHE A CA 1
ATOM 961 C C . PHE A 1 119 ? 19.195 1.886 -12.600 1.00 63.09 119 PHE A C 1
ATOM 963 O O . PHE A 1 119 ? 19.654 1.514 -13.680 1.00 63.09 119 PHE A O 1
ATOM 970 N N . HIS A 1 120 ? 18.753 1.025 -11.685 1.00 62.97 120 HIS A N 1
ATOM 971 C CA . HIS A 1 120 ? 18.767 -0.420 -11.888 1.00 62.97 120 HIS A CA 1
ATOM 972 C C . HIS A 1 120 ? 17.373 -0.919 -12.275 1.00 62.97 120 HIS A C 1
ATOM 974 O O . HIS A 1 120 ? 16.416 -0.728 -11.532 1.00 62.97 120 HIS A O 1
ATOM 980 N N . ILE A 1 121 ? 17.261 -1.617 -13.411 1.00 58.69 121 ILE A N 1
ATOM 981 C CA . ILE A 1 121 ? 16.019 -2.297 -13.836 1.00 58.69 121 ILE A CA 1
ATOM 982 C C . ILE A 1 121 ? 15.549 -3.301 -12.770 1.00 58.69 121 ILE A C 1
ATOM 984 O O . ILE A 1 121 ? 14.354 -3.494 -12.573 1.00 58.69 121 ILE A O 1
ATOM 988 N N . GLN A 1 122 ? 16.475 -3.883 -12.005 1.00 63.50 122 GLN A N 1
ATOM 989 C CA . GLN A 1 122 ? 16.113 -4.710 -10.857 1.00 63.50 122 GLN A CA 1
ATOM 990 C C . GLN A 1 122 ? 15.287 -3.922 -9.823 1.00 63.50 122 GLN A C 1
ATOM 992 O O . GLN A 1 122 ? 14.304 -4.443 -9.314 1.00 63.50 122 GLN A O 1
ATOM 997 N N . ASN A 1 123 ? 15.574 -2.631 -9.612 1.00 73.44 123 ASN A N 1
ATOM 998 C CA . ASN A 1 123 ? 14.805 -1.786 -8.694 1.00 73.44 123 ASN A CA 1
ATOM 999 C C . ASN A 1 123 ? 13.376 -1.530 -9.197 1.00 73.44 123 ASN A C 1
ATOM 1001 O O . ASN A 1 123 ? 12.481 -1.321 -8.380 1.00 73.44 123 ASN A O 1
ATOM 1005 N N . THR A 1 124 ? 13.136 -1.523 -10.516 1.00 81.31 124 THR A N 1
ATOM 1006 C CA . THR A 1 124 ? 11.775 -1.369 -11.057 1.00 81.31 124 THR A CA 1
ATOM 1007 C C . THR A 1 124 ? 10.993 -2.670 -11.010 1.00 81.31 124 THR A C 1
ATOM 1009 O O . THR A 1 124 ? 9.803 -2.637 -10.694 1.00 81.31 124 THR A O 1
ATOM 1012 N N . LYS A 1 125 ? 11.651 -3.808 -11.246 1.00 88.31 125 LYS A N 1
ATOM 1013 C CA . LYS A 1 125 ? 11.058 -5.127 -11.022 1.00 88.31 125 LYS A CA 1
ATOM 1014 C C . LYS A 1 125 ? 10.682 -5.326 -9.552 1.00 88.31 125 LYS A C 1
ATOM 1016 O O . LYS A 1 125 ? 9.521 -5.607 -9.267 1.00 88.31 125 LYS A O 1
ATOM 1021 N N . ASP A 1 126 ? 11.607 -5.067 -8.631 1.00 87.69 126 ASP A N 1
ATOM 1022 C CA . ASP A 1 126 ? 11.376 -5.188 -7.187 1.00 87.69 126 ASP A CA 1
ATOM 1023 C C . ASP A 1 126 ? 10.264 -4.234 -6.719 1.00 87.69 126 ASP A C 1
ATOM 1025 O O . ASP A 1 126 ? 9.374 -4.627 -5.965 1.00 87.69 126 ASP A O 1
ATOM 1029 N N . LEU A 1 127 ? 10.249 -2.990 -7.224 1.00 89.19 127 LEU A N 1
ATOM 1030 C CA . LEU A 1 127 ? 9.152 -2.040 -7.004 1.00 89.19 127 LEU A CA 1
ATOM 1031 C C . LEU A 1 127 ? 7.801 -2.645 -7.399 1.00 89.19 127 LEU A C 1
ATOM 1033 O O . LEU A 1 127 ? 6.825 -2.485 -6.662 1.00 89.19 127 LEU A O 1
ATOM 1037 N N . ALA A 1 128 ? 7.722 -3.266 -8.576 1.00 93.31 128 ALA A N 1
ATOM 1038 C CA . ALA A 1 128 ? 6.488 -3.828 -9.101 1.00 93.31 128 ALA A CA 1
ATOM 1039 C C . ALA A 1 128 ? 6.038 -5.053 -8.294 1.00 93.31 128 ALA A C 1
ATOM 1041 O O . ALA A 1 128 ? 4.879 -5.117 -7.883 1.00 93.31 128 ALA A O 1
ATOM 1042 N N . GLU A 1 129 ? 6.947 -5.991 -8.025 1.00 94.19 129 GLU A N 1
ATOM 1043 C CA . GLU A 1 129 ? 6.666 -7.236 -7.302 1.00 94.19 129 GLU A CA 1
ATOM 1044 C C . GLU A 1 129 ? 6.287 -6.973 -5.836 1.00 94.19 129 GLU A C 1
ATOM 1046 O O . GLU A 1 129 ? 5.225 -7.416 -5.377 1.00 94.19 129 GLU A O 1
ATOM 1051 N N . GLU A 1 130 ? 7.073 -6.170 -5.111 1.00 93.12 130 GLU A N 1
ATOM 1052 C CA . GLU A 1 130 ? 6.741 -5.797 -3.732 1.00 93.12 130 GLU A CA 1
ATOM 1053 C C . GLU A 1 130 ? 5.509 -4.882 -3.683 1.00 93.12 130 GLU A C 1
ATOM 1055 O O . GLU A 1 130 ? 4.666 -5.017 -2.792 1.00 93.12 130 GLU A O 1
ATOM 1060 N N . GLY A 1 131 ? 5.319 -4.015 -4.683 1.00 94.25 131 GLY A N 1
ATOM 1061 C CA . GLY A 1 131 ? 4.117 -3.188 -4.807 1.00 94.25 131 GLY A CA 1
ATOM 1062 C C . GLY A 1 131 ? 2.856 -4.035 -4.959 1.00 94.25 131 GLY A C 1
ATOM 1063 O O . GLY A 1 131 ? 1.862 -3.808 -4.264 1.00 94.25 131 GLY A O 1
ATOM 1064 N N . ALA A 1 132 ? 2.905 -5.063 -5.809 1.00 96.62 132 ALA A N 1
ATOM 1065 C CA . ALA A 1 132 ? 1.820 -6.017 -6.007 1.00 96.62 132 ALA A CA 1
ATOM 1066 C C . ALA A 1 132 ? 1.475 -6.763 -4.710 1.00 96.62 132 ALA A C 1
ATOM 1068 O O . ALA A 1 132 ? 0.303 -6.860 -4.325 1.00 96.62 132 ALA A O 1
ATOM 1069 N N . LYS A 1 133 ? 2.496 -7.267 -4.012 1.00 96.31 133 LYS A N 1
ATOM 1070 C CA . LYS A 1 133 ? 2.362 -7.968 -2.730 1.00 96.31 133 LYS A CA 1
ATOM 1071 C C . LYS A 1 133 ? 1.702 -7.083 -1.673 1.00 96.31 133 LYS A C 1
ATOM 1073 O O . LYS A 1 133 ? 0.687 -7.473 -1.090 1.00 96.31 133 LYS A O 1
ATOM 1078 N N . VAL A 1 134 ? 2.212 -5.869 -1.483 1.00 95.50 134 VAL A N 1
ATOM 1079 C CA . VAL A 1 134 ? 1.694 -4.913 -0.499 1.00 95.50 134 VAL A CA 1
ATOM 1080 C C . VAL A 1 134 ? 0.271 -4.463 -0.851 1.00 95.50 134 VAL A C 1
ATOM 1082 O O . VAL A 1 134 ? -0.594 -4.423 0.024 1.00 95.50 134 VAL A O 1
ATOM 1085 N N . ALA A 1 135 ? -0.030 -4.190 -2.124 1.00 96.56 135 ALA A N 1
ATOM 1086 C CA . ALA A 1 135 ? -1.371 -3.802 -2.570 1.00 96.56 135 ALA A CA 1
ATOM 1087 C C . ALA A 1 135 ? -2.423 -4.897 -2.297 1.00 96.56 135 ALA A C 1
ATOM 1089 O O . ALA A 1 135 ? -3.551 -4.598 -1.870 1.00 96.56 135 ALA A O 1
ATOM 1090 N N . ARG A 1 136 ? -2.057 -6.173 -2.495 1.00 96.94 136 ARG A N 1
ATOM 1091 C CA . ARG A 1 136 ? -2.900 -7.332 -2.156 1.00 96.94 136 ARG A CA 1
ATOM 1092 C C . ARG A 1 136 ? -3.086 -7.471 -0.653 1.00 96.94 136 ARG A C 1
ATOM 1094 O O . ARG A 1 136 ? -4.227 -7.568 -0.195 1.00 96.94 136 ARG A O 1
ATOM 1101 N N . ALA A 1 137 ? -1.993 -7.442 0.106 1.00 96.12 137 ALA A N 1
ATOM 1102 C CA . ALA A 1 137 ? -2.026 -7.565 1.557 1.00 96.12 137 ALA A CA 1
ATOM 1103 C C . ALA A 1 137 ? -2.878 -6.453 2.186 1.00 96.12 137 ALA A C 1
ATOM 1105 O O . ALA A 1 137 ? -3.748 -6.735 3.014 1.00 96.12 137 ALA A O 1
ATOM 1106 N N . LEU A 1 138 ? -2.707 -5.206 1.731 1.00 96.19 138 LEU A N 1
ATOM 1107 C CA . LEU A 1 138 ? -3.481 -4.052 2.186 1.00 96.19 138 LEU A CA 1
ATOM 1108 C C . LEU A 1 138 ? -4.957 -4.194 1.831 1.00 96.19 138 LEU A C 1
ATOM 1110 O O . LEU A 1 138 ? -5.819 -3.993 2.685 1.00 96.19 138 LEU A O 1
ATOM 1114 N N . SER A 1 139 ? -5.271 -4.600 0.600 1.00 95.44 139 SER A N 1
ATOM 1115 C CA . SER A 1 139 ? -6.657 -4.864 0.207 1.00 95.44 139 SER A CA 1
ATOM 1116 C C . SER A 1 139 ? -7.305 -5.931 1.092 1.00 95.44 139 SER A C 1
ATOM 1118 O O . SER A 1 139 ? -8.434 -5.739 1.545 1.00 95.44 139 SER A O 1
ATOM 1120 N N . ALA A 1 140 ? -6.594 -7.019 1.393 1.00 94.12 140 ALA A N 1
ATOM 1121 C CA . ALA A 1 140 ? -7.085 -8.065 2.282 1.00 94.12 140 ALA A CA 1
ATOM 1122 C C . ALA A 1 140 ? -7.275 -7.556 3.722 1.00 94.12 140 ALA A C 1
ATOM 1124 O O . ALA A 1 140 ? -8.318 -7.814 4.322 1.00 94.12 140 ALA A O 1
ATOM 1125 N N . ALA A 1 141 ? -6.320 -6.793 4.260 1.00 94.56 141 ALA A N 1
ATOM 1126 C CA . ALA A 1 141 ? -6.395 -6.211 5.601 1.00 94.56 141 ALA A CA 1
ATOM 1127 C C . ALA A 1 141 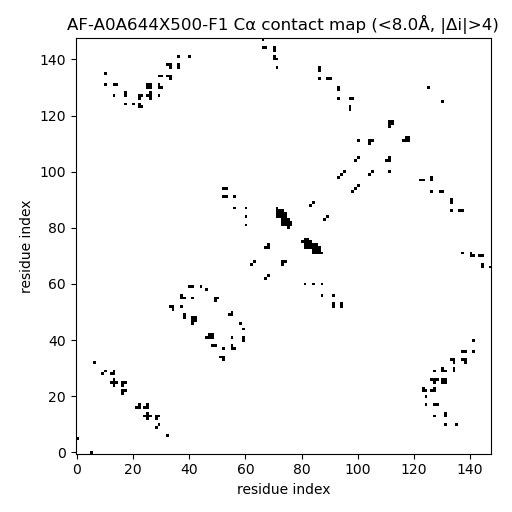? -7.582 -5.255 5.761 1.00 94.56 141 ALA A C 1
ATOM 1129 O O . ALA A 1 141 ? -8.347 -5.379 6.715 1.00 94.56 141 ALA A O 1
ATOM 1130 N N . VAL A 1 142 ? -7.805 -4.365 4.789 1.00 93.62 142 VAL A N 1
ATOM 1131 C CA . VAL A 1 142 ? -8.961 -3.454 4.785 1.00 93.62 142 VAL A CA 1
ATOM 1132 C C . VAL A 1 142 ? -10.276 -4.232 4.753 1.00 93.62 142 VAL A C 1
ATOM 1134 O O . VAL A 1 142 ? -11.222 -3.879 5.454 1.00 93.62 142 VAL A O 1
ATOM 1137 N N . MET A 1 143 ? -10.354 -5.304 3.963 1.00 91.94 143 MET A N 1
ATOM 1138 C CA . MET A 1 143 ? -11.553 -6.142 3.916 1.00 91.94 143 MET A CA 1
ATOM 1139 C C . MET A 1 143 ? -11.774 -6.922 5.215 1.00 91.94 143 MET A C 1
ATOM 1141 O O . MET A 1 143 ? -12.922 -7.039 5.636 1.00 91.94 143 MET A O 1
ATOM 1145 N N . ARG A 1 144 ? -10.712 -7.423 5.866 1.00 92.31 144 ARG A N 1
ATOM 1146 C CA . ARG A 1 144 ? -10.805 -8.027 7.207 1.00 92.31 144 ARG A CA 1
ATOM 1147 C C . ARG A 1 144 ? -11.331 -7.015 8.217 1.00 92.31 144 ARG A C 1
ATOM 1149 O O . ARG A 1 144 ? -12.305 -7.301 8.896 1.00 92.31 144 ARG A O 1
ATOM 1156 N N . TYR A 1 145 ? -10.742 -5.822 8.252 1.00 91.56 145 TYR A N 1
ATOM 1157 C CA . TYR A 1 145 ? -11.145 -4.760 9.170 1.00 91.56 145 TYR A CA 1
ATOM 1158 C C . TYR A 1 145 ? -12.626 -4.390 9.025 1.00 91.56 145 TYR A C 1
ATOM 1160 O O . TYR A 1 145 ? -13.328 -4.297 10.020 1.00 91.56 145 TYR A O 1
ATOM 1168 N N . LYS A 1 146 ? -13.127 -4.254 7.790 1.00 87.75 146 LYS A N 1
ATOM 1169 C CA . LYS A 1 146 ? -14.541 -3.931 7.524 1.00 87.75 146 LYS A CA 1
ATOM 1170 C C . LYS A 1 146 ? -15.534 -5.033 7.909 1.00 87.75 146 LYS A C 1
ATOM 1172 O O . LYS A 1 146 ? -16.729 -4.764 7.939 1.00 87.75 146 LYS A O 1
ATOM 1177 N N . LYS A 1 147 ? -15.068 -6.268 8.110 1.00 84.12 147 LYS A N 1
ATOM 1178 C CA . LYS A 1 147 ? -15.906 -7.405 8.516 1.00 84.12 147 LYS A CA 1
ATOM 1179 C C . LYS A 1 147 ? -15.940 -7.613 10.033 1.00 84.12 147 LYS A C 1
ATOM 1181 O O . LYS A 1 147 ? -16.828 -8.323 10.491 1.00 84.12 147 LYS A O 1
ATOM 1186 N N . LEU A 1 148 ? -14.971 -7.062 10.770 1.00 69.06 148 LEU A N 1
ATOM 1187 C CA . LEU A 1 148 ? -14.848 -7.187 12.226 1.00 69.06 148 LEU A CA 1
ATOM 1188 C C . LEU A 1 148 ? -15.729 -6.172 12.944 1.00 69.06 148 LEU A C 1
ATOM 1190 O O . LEU A 1 148 ? -16.359 -6.547 13.952 1.00 69.06 148 LEU A O 1
#

Radius of gyration: 16.25 Å; Cα contacts (8 Å, |Δi|>4): 155; chains: 1; bounding box: 43×25×47 Å

Solvent-accessible surface area (backbone atoms only — not comparable to full-atom values): 8164 Å² total; per-residue (Å²): 135,53,74,68,58,48,50,53,50,51,54,52,47,29,53,52,22,53,78,67,71,36,20,69,59,14,28,50,54,20,49,55,51,41,50,54,52,50,51,55,47,32,57,74,71,74,43,76,92,71,82,55,69,66,55,47,46,60,57,57,72,69,62,87,44,73,61,56,28,66,37,38,56,43,36,70,39,91,92,80,46,70,72,36,52,37,55,57,40,53,52,42,50,50,42,59,72,40,47,44,50,54,77,71,25,63,90,39,63,66,63,34,32,7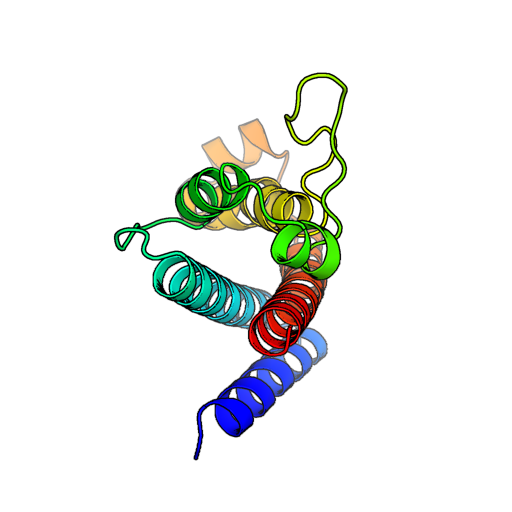6,77,63,76,51,94,50,69,65,56,41,46,51,35,15,55,53,30,46,51,45,31,50,53,49,52,52,24,53,53,48,42,78,71,107

Foldseek 3Di:
DDPVVVVVVLLVVLVVCLVVLVLVSLLVSLVVLLLVLLQLVCVVVVHDDDDDLVVSLVVSQVDDDPLLCVLQVFDDDPPRHTPDSRLSVLSVCLCVQQVCCCVPPVVPQVVSCVVPVGDDSVSSSCSSVSSSVSSVSSVSSSVSSVVD

Mean predicted aligned error: 5.25 Å